Protein AF-A0A3E1NR22-F1 (afdb_monomer)

Radius of gyration: 15.52 Å; Cα contacts (8 Å, |Δi|>4): 180; chains: 1; bounding box: 40×52×27 Å

Organism: NCBI:txid2291815

pLDDT: mean 74.45, std 18.59, range [38.41, 94.69]

Foldseek 3Di:
DDDPPPPPCPPFDKWKDKEFEDPDPDDDDPDPQPQFWKWKAFPVPRFIFTFGFRDWDQDPVTIYTYTYPVRCVRNVCNPVRMGTIMITTDD

Secondary structure (DSSP, 8-state):
-------------EEEEEEEE---------S----EEEEEEETTT--EEEEEEEEEEEETTEEEEEE-HHHHHHTT-TTTSEEEEEEEE--

Solvent-accessible surface area (backbone atoms only — not comparable to full-atom values): 5371 Å² total; per-residue (Å²): 139,86,84,83,79,82,72,81,73,79,74,61,54,70,46,69,30,35,42,32,54,55,94,66,80,90,71,89,72,101,56,89,57,67,78,38,61,29,43,36,31,24,73,87,78,69,28,59,25,73,30,56,32,61,42,80,45,82,51,101,91,38,37,38,31,30,31,45,70,70,29,22,53,49,41,68,24,70,86,68,38,48,46,50,23,41,39,33,41,72,129

Sequence (91 aa):
MLCGLITSCKTAYMETGKAMYTPVSATDSDKTAEVRHAKLVNLQNGNTASAIILNRQVTRSGVVVSIDKKAAQQLGIIYTGAAPVDIRYKQ

Nearest PDB structures (foldseek):
  4avr-assembly1_B  TM=7.013E-01  e=5.544E-04  Pseudomonas aeruginosa PAO1
  9ce9-assembly1_A  TM=6.879E-01  e=3.190E-03  Phanerochaete carnosa HHB-10118-sp
  7wvr-assembly1_A  TM=6.990E-01  e=2.336E-02  Evansstolkia leycettana
  8phd-assembly2_D  TM=3.884E-01  e=6.016E+00  Homo sapiens
  7c8o-assembly1_D  TM=2.278E-01  e=5.020E+00  Methanothrix thermoacetophila

Mean predicted aligned error: 10.56 Å

Structure (mmCIF, N/CA/C/O backbone):
data_AF-A0A3E1NR22-F1
#
_entry.id   AF-A0A3E1NR22-F1
#
loop_
_atom_site.group_PDB
_atom_site.id
_atom_site.type_symbol
_atom_site.label_atom_id
_atom_site.label_alt_id
_atom_site.label_comp_id
_atom_site.label_asym_id
_atom_site.label_entity_id
_atom_site.label_seq_id
_atom_site.pdbx_PDB_ins_code
_atom_site.Cartn_x
_atom_site.Cartn_y
_atom_site.Cartn_z
_atom_site.occupancy
_atom_site.B_iso_or_equiv
_atom_site.auth_seq_id
_atom_site.auth_comp_id
_atom_site.auth_asym_id
_atom_site.auth_atom_id
_atom_site.pdbx_PDB_model_num
ATOM 1 N N . MET A 1 1 ? -20.490 42.254 -5.837 1.00 38.41 1 MET A N 1
ATOM 2 C CA . MET A 1 1 ? -19.960 41.360 -4.786 1.00 38.41 1 MET A CA 1
ATOM 3 C C . MET A 1 1 ? -19.239 40.213 -5.493 1.00 38.41 1 MET A C 1
ATOM 5 O O . MET A 1 1 ? -19.858 39.211 -5.811 1.00 38.41 1 MET A O 1
ATOM 9 N N . LEU A 1 2 ? -17.979 40.419 -5.893 1.00 42.72 2 LEU A N 1
ATOM 10 C CA . LEU A 1 2 ? -17.181 39.420 -6.617 1.00 42.72 2 LEU A CA 1
ATOM 11 C C . LEU A 1 2 ? -16.183 38.815 -5.628 1.00 42.72 2 LEU A C 1
ATOM 13 O O . LEU A 1 2 ? -15.217 39.472 -5.253 1.00 42.72 2 LEU A O 1
ATOM 17 N N . CYS A 1 3 ? -16.428 37.585 -5.185 1.00 39.66 3 CYS A N 1
ATOM 18 C CA . CYS A 1 3 ? -15.448 36.813 -4.431 1.00 39.66 3 CYS A CA 1
ATOM 19 C C . CYS A 1 3 ? -14.817 35.801 -5.395 1.00 39.66 3 CYS A C 1
ATOM 21 O O . CYS A 1 3 ? -15.314 34.694 -5.572 1.00 39.66 3 CYS A O 1
ATOM 23 N N . GLY A 1 4 ? -13.763 36.229 -6.090 1.00 42.72 4 GLY A N 1
ATOM 24 C CA . GLY A 1 4 ? -12.910 35.352 -6.885 1.00 42.72 4 GLY A CA 1
ATOM 25 C C . GLY A 1 4 ? -11.854 34.717 -5.989 1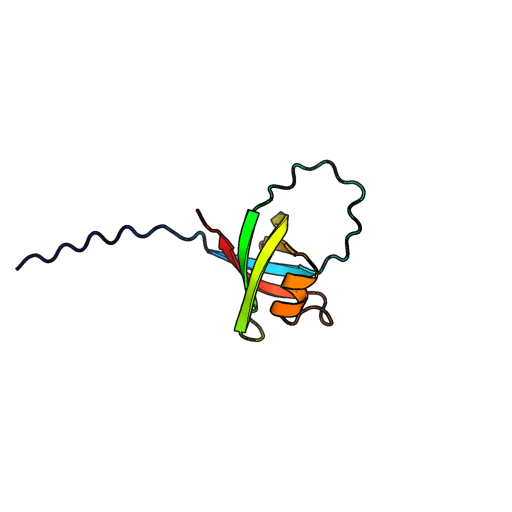.00 42.72 4 GLY A C 1
ATOM 26 O O . GLY A 1 4 ? -10.745 35.231 -5.885 1.00 42.72 4 GLY A O 1
ATOM 27 N N . LEU A 1 5 ? -12.196 33.613 -5.322 1.00 50.94 5 LEU A N 1
ATOM 28 C CA . LEU A 1 5 ? -11.199 32.739 -4.706 1.00 50.94 5 LEU A CA 1
ATOM 29 C C . LEU A 1 5 ? -10.539 31.916 -5.813 1.00 50.94 5 LEU A C 1
ATOM 31 O O . LEU A 1 5 ? -11.039 30.876 -6.233 1.00 50.94 5 LEU A O 1
ATOM 35 N N . ILE A 1 6 ? -9.390 32.396 -6.280 1.00 49.25 6 ILE A N 1
ATOM 36 C CA . ILE A 1 6 ? -8.457 31.618 -7.092 1.00 49.25 6 ILE A CA 1
ATOM 37 C C . ILE A 1 6 ? -7.755 30.650 -6.134 1.00 49.25 6 ILE A C 1
ATOM 39 O O . ILE A 1 6 ? -6.627 30.872 -5.694 1.00 49.25 6 ILE A O 1
ATOM 43 N N . THR A 1 7 ? -8.453 29.598 -5.709 1.00 51.84 7 THR A N 1
ATOM 44 C CA . THR A 1 7 ? -7.804 28.511 -4.982 1.00 51.84 7 THR A CA 1
ATOM 45 C C . THR A 1 7 ? -6.917 27.797 -5.990 1.00 51.84 7 THR A C 1
ATOM 47 O O . THR A 1 7 ? -7.398 27.090 -6.869 1.00 51.84 7 THR A O 1
ATOM 50 N N . SER A 1 8 ? -5.611 28.043 -5.894 1.00 42.47 8 SER A N 1
ATOM 51 C CA . SER A 1 8 ? -4.574 27.283 -6.586 1.00 42.47 8 SER A CA 1
ATOM 52 C C . SER A 1 8 ? -4.741 25.807 -6.222 1.00 42.47 8 SER A C 1
ATOM 54 O O . SER A 1 8 ? -4.279 25.342 -5.178 1.00 42.47 8 SER A O 1
ATOM 56 N N . CYS A 1 9 ? -5.488 25.073 -7.045 1.00 47.75 9 CYS A N 1
ATOM 57 C CA . CYS A 1 9 ? -5.616 23.634 -6.943 1.00 47.75 9 CYS A CA 1
ATOM 58 C C . CYS A 1 9 ? -4.271 23.034 -7.359 1.00 47.75 9 CYS A C 1
ATOM 60 O O . CYS A 1 9 ? -4.100 22.642 -8.513 1.00 47.75 9 CYS A O 1
ATOM 62 N N . LYS A 1 10 ? -3.309 22.969 -6.424 1.00 43.62 10 LYS A N 1
ATOM 63 C CA . LYS A 1 10 ? -2.174 22.044 -6.526 1.00 43.62 10 LYS A CA 1
ATOM 64 C C . LYS A 1 10 ? -2.769 20.676 -6.821 1.00 43.62 10 LYS A C 1
ATOM 66 O O . LYS A 1 10 ? -3.415 20.075 -5.962 1.00 43.62 10 LYS A O 1
ATOM 71 N N . THR A 1 11 ? -2.660 20.251 -8.070 1.00 45.59 11 THR A N 1
ATOM 72 C CA . THR A 1 11 ? -3.338 19.067 -8.576 1.00 45.59 11 THR A CA 1
ATOM 73 C C . THR A 1 11 ? -2.565 17.882 -8.027 1.00 45.59 11 THR A C 1
ATOM 75 O O . THR A 1 11 ? -1.568 17.455 -8.598 1.00 45.59 11 THR A O 1
ATOM 78 N N . ALA A 1 12 ? -2.959 17.398 -6.849 1.00 53.44 12 ALA A N 1
ATOM 79 C CA . ALA A 1 12 ? -2.439 16.142 -6.340 1.00 53.44 12 ALA A CA 1
ATOM 80 C C . ALA A 1 12 ? -2.752 15.082 -7.399 1.00 53.44 12 ALA A C 1
ATOM 82 O O . ALA A 1 12 ? -3.918 14.794 -7.667 1.00 53.44 12 ALA A O 1
ATOM 83 N N . TYR A 1 13 ? -1.711 14.565 -8.050 1.00 57.34 13 TYR A N 1
ATOM 84 C CA . TYR A 1 13 ? -1.875 13.519 -9.044 1.00 57.34 13 TYR A CA 1
ATOM 85 C C . TYR A 1 13 ? -2.288 12.254 -8.294 1.00 57.34 13 TYR A C 1
ATOM 87 O O . TYR A 1 13 ? -1.526 11.732 -7.470 1.00 57.34 13 TYR A O 1
ATOM 95 N N . MET A 1 14 ? -3.544 11.859 -8.497 1.00 55.84 14 MET A N 1
ATOM 96 C CA . MET A 1 14 ? -4.181 10.746 -7.813 1.00 55.84 14 MET A CA 1
ATOM 97 C C . MET A 1 14 ? -4.364 9.610 -8.814 1.00 55.84 14 MET A C 1
ATOM 99 O O . MET A 1 14 ? -5.077 9.760 -9.803 1.00 55.84 14 MET A O 1
ATOM 103 N N . GLU A 1 15 ? -3.693 8.492 -8.563 1.00 71.50 15 GLU A N 1
ATOM 104 C CA . GLU A 1 15 ? -3.792 7.281 -9.376 1.00 71.50 15 GLU A CA 1
ATOM 105 C C . GLU A 1 15 ? -4.409 6.160 -8.544 1.00 71.50 15 GLU A C 1
ATOM 107 O O . GLU A 1 15 ? -4.021 5.946 -7.396 1.00 71.50 15 GLU A O 1
ATOM 112 N N . THR A 1 16 ? -5.338 5.406 -9.123 1.00 71.88 16 THR A N 1
ATOM 113 C CA . THR A 1 16 ? -5.839 4.166 -8.522 1.00 71.88 16 THR A CA 1
ATOM 114 C C . THR A 1 16 ? -4.934 3.007 -8.939 1.00 71.88 16 THR A C 1
ATOM 116 O O . THR A 1 16 ? -4.653 2.834 -10.130 1.00 71.88 16 THR A O 1
ATOM 119 N N . GLY A 1 17 ? -4.482 2.194 -7.988 1.00 78.00 17 GLY A N 1
ATOM 120 C CA . GLY A 1 17 ? -3.541 1.108 -8.254 1.00 78.00 17 GLY A CA 1
ATOM 121 C C . GLY A 1 17 ? -3.608 -0.036 -7.247 1.00 78.00 17 GLY A C 1
ATOM 122 O O . GLY A 1 17 ? -4.535 -0.144 -6.448 1.00 78.00 17 GLY A O 1
ATOM 123 N N . LYS A 1 18 ? -2.611 -0.920 -7.286 1.00 77.25 18 LYS A N 1
ATOM 124 C CA . LYS A 1 18 ? -2.382 -1.973 -6.291 1.00 77.25 18 LYS A CA 1
ATOM 125 C C . LYS A 1 18 ? -1.050 -1.727 -5.593 1.00 77.25 18 LYS A C 1
ATOM 127 O O . LYS A 1 18 ? -0.024 -1.605 -6.257 1.00 77.25 18 LYS A O 1
ATOM 132 N N . ALA A 1 19 ? -1.054 -1.686 -4.265 1.00 73.50 19 ALA A N 1
ATOM 133 C CA . ALA A 1 19 ? 0.175 -1.732 -3.484 1.00 73.50 19 ALA A CA 1
ATOM 134 C C . ALA A 1 19 ? 0.519 -3.186 -3.181 1.00 73.50 19 ALA A C 1
ATOM 136 O O . ALA A 1 19 ? -0.340 -3.944 -2.731 1.00 73.50 19 ALA A O 1
ATOM 137 N N . MET A 1 20 ? 1.772 -3.554 -3.422 1.00 77.31 20 MET A N 1
ATOM 138 C CA . MET A 1 20 ? 2.346 -4.850 -3.086 1.00 77.31 20 MET A CA 1
ATOM 139 C C . MET A 1 20 ? 3.439 -4.641 -2.045 1.00 77.31 20 MET A C 1
ATOM 141 O O . MET A 1 20 ? 4.347 -3.824 -2.228 1.00 77.31 20 MET A O 1
ATOM 145 N N . TYR A 1 21 ? 3.368 -5.403 -0.959 1.00 73.62 21 TYR A N 1
ATOM 146 C CA . TYR A 1 21 ? 4.506 -5.537 -0.071 1.00 73.62 21 TYR A CA 1
ATOM 147 C C . TYR A 1 21 ? 5.529 -6.457 -0.732 1.00 73.62 21 TYR A C 1
ATOM 149 O O . TYR A 1 21 ? 5.286 -7.648 -0.917 1.00 73.62 21 TYR A O 1
ATOM 157 N N . THR A 1 22 ? 6.684 -5.903 -1.077 1.00 63.75 22 THR A N 1
ATOM 158 C CA . THR A 1 22 ? 7.826 -6.689 -1.536 1.00 63.75 22 THR A CA 1
ATOM 159 C C . THR A 1 22 ? 8.860 -6.737 -0.415 1.00 63.75 22 THR A C 1
ATOM 161 O O . THR A 1 22 ? 9.458 -5.700 -0.111 1.00 63.75 22 THR A O 1
ATOM 164 N N . PRO A 1 23 ? 9.105 -7.901 0.212 1.00 48.72 23 PRO A N 1
ATOM 165 C CA . PRO A 1 23 ? 10.237 -8.081 1.108 1.00 48.72 23 PRO A CA 1
ATOM 166 C C . PRO A 1 23 ? 11.518 -8.143 0.265 1.00 48.72 23 PRO A C 1
ATOM 168 O O . PRO A 1 23 ? 12.054 -9.215 0.020 1.00 48.72 23 PRO A O 1
ATOM 171 N N . VAL A 1 24 ? 11.992 -7.007 -0.243 1.00 55.06 24 VAL A N 1
ATOM 172 C CA . VAL A 1 24 ? 13.280 -6.955 -0.939 1.00 55.06 24 VAL A CA 1
ATOM 173 C C . VAL A 1 24 ? 14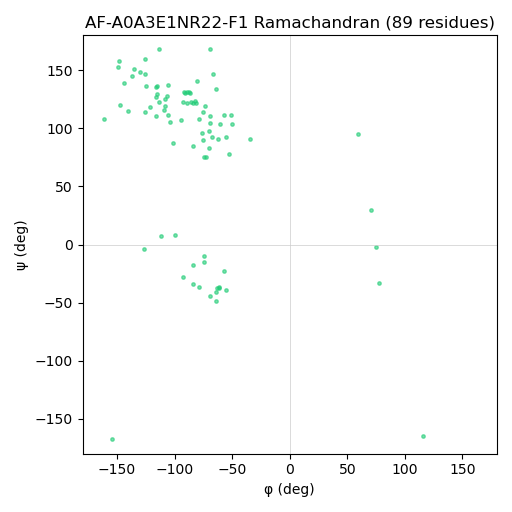.368 -6.546 0.044 1.00 55.06 24 VAL A C 1
ATOM 175 O O . VAL A 1 24 ? 14.483 -5.386 0.435 1.00 55.06 24 VAL A O 1
ATOM 178 N N . SER A 1 25 ? 15.203 -7.521 0.407 1.00 41.38 25 SER A N 1
ATOM 179 C CA . SER A 1 25 ? 16.645 -7.290 0.387 1.00 41.38 25 SER A CA 1
ATOM 180 C C . SER A 1 25 ? 16.956 -6.736 -0.998 1.00 41.38 25 SER A C 1
ATOM 182 O O . SER A 1 25 ? 16.728 -7.411 -2.000 1.00 41.38 25 SER A O 1
ATOM 184 N N . ALA A 1 26 ? 17.340 -5.466 -1.059 1.00 43.50 26 ALA A N 1
ATOM 185 C CA . ALA A 1 26 ? 17.716 -4.814 -2.298 1.00 43.50 26 ALA A CA 1
ATOM 186 C C . ALA A 1 26 ? 18.916 -5.560 -2.888 1.00 43.50 26 ALA A C 1
ATOM 188 O O . ALA A 1 26 ? 20.031 -5.463 -2.382 1.00 43.50 26 ALA A O 1
ATOM 189 N N . THR A 1 27 ? 18.697 -6.365 -3.917 1.00 44.97 27 THR A N 1
ATOM 190 C CA . THR A 1 27 ? 19.786 -6.855 -4.754 1.00 44.97 27 THR A CA 1
ATOM 191 C C . THR A 1 27 ? 19.246 -7.005 -6.162 1.00 44.97 27 THR A C 1
ATOM 193 O O . THR A 1 27 ? 18.255 -7.691 -6.390 1.00 44.97 27 THR A O 1
ATOM 196 N N . ASP A 1 28 ? 19.888 -6.261 -7.055 1.00 54.38 28 ASP A N 1
ATOM 197 C CA . ASP A 1 28 ? 19.740 -6.262 -8.502 1.00 54.38 28 ASP A CA 1
ATOM 198 C C . ASP A 1 28 ? 18.364 -5.945 -9.082 1.00 54.38 28 ASP A C 1
ATOM 200 O O . ASP A 1 28 ? 17.537 -6.812 -9.353 1.00 54.38 28 ASP A O 1
ATOM 204 N N . SER A 1 29 ? 18.181 -4.668 -9.417 1.00 39.72 29 SER A N 1
ATOM 205 C CA . SER A 1 29 ? 17.767 -4.296 -10.772 1.00 39.72 29 SER A CA 1
ATOM 206 C C . SER A 1 29 ? 18.083 -2.827 -11.008 1.00 39.72 29 SER A C 1
ATOM 208 O O . SER A 1 29 ? 17.422 -1.936 -10.478 1.00 39.72 29 SER A O 1
ATOM 210 N N . ASP A 1 30 ? 19.101 -2.615 -11.831 1.00 50.66 30 ASP A N 1
ATOM 211 C CA . ASP A 1 30 ? 19.432 -1.393 -12.551 1.00 50.66 30 ASP A CA 1
ATOM 212 C C . ASP A 1 30 ? 18.218 -0.888 -13.361 1.00 50.66 30 ASP A C 1
ATOM 214 O O . ASP A 1 30 ? 18.057 -1.121 -14.556 1.00 50.66 30 ASP A O 1
ATOM 218 N N . LYS A 1 31 ? 17.275 -0.257 -12.666 1.00 45.81 31 LYS A N 1
ATOM 219 C CA . LYS A 1 31 ? 16.264 0.637 -13.221 1.00 45.81 31 LYS A CA 1
ATOM 220 C C . LYS A 1 31 ? 16.142 1.750 -12.218 1.00 45.81 31 LYS A C 1
ATOM 222 O O . LYS A 1 31 ? 15.749 1.488 -11.089 1.00 45.81 31 LYS A O 1
ATOM 227 N N . THR A 1 32 ? 16.5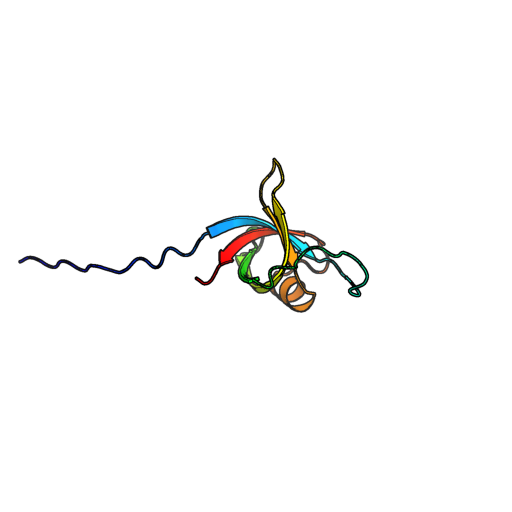23 2.954 -12.629 1.00 44.62 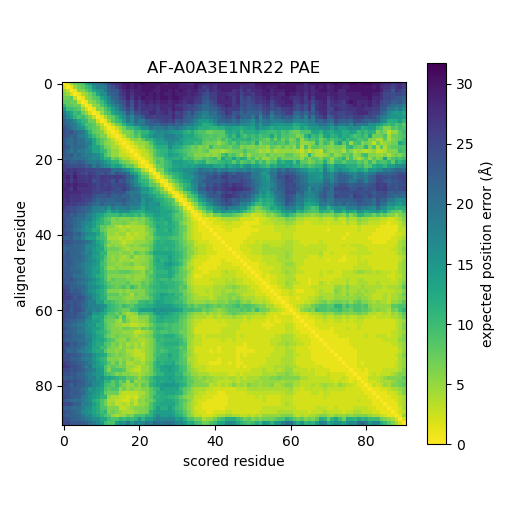32 THR A N 1
ATOM 228 C CA . THR A 1 32 ? 16.408 4.217 -11.899 1.00 44.62 32 THR A CA 1
ATOM 229 C C . THR A 1 32 ? 15.136 4.230 -11.049 1.00 44.62 32 THR A C 1
ATOM 231 O O . THR A 1 32 ? 14.054 4.559 -11.534 1.00 44.62 32 THR A O 1
ATOM 234 N N . ALA A 1 33 ? 15.254 3.783 -9.795 1.00 52.09 33 ALA A N 1
ATOM 235 C CA . ALA A 1 33 ? 14.155 3.732 -8.854 1.00 52.09 33 ALA A CA 1
ATOM 236 C C . ALA A 1 33 ? 13.866 5.185 -8.532 1.00 52.09 33 ALA A C 1
ATOM 238 O O . ALA A 1 33 ? 14.597 5.832 -7.784 1.00 52.09 33 ALA A O 1
ATOM 239 N N . GLU A 1 34 ? 12.868 5.742 -9.202 1.00 56.31 34 GLU A N 1
ATOM 240 C CA . GLU A 1 34 ? 12.433 7.091 -8.929 1.00 56.31 34 GLU A CA 1
ATOM 241 C C . GLU A 1 34 ? 11.824 7.070 -7.526 1.00 56.31 34 GLU A C 1
ATOM 243 O O . GLU A 1 34 ? 10.663 6.702 -7.342 1.00 56.31 34 GLU A O 1
ATOM 248 N N . VAL A 1 35 ? 12.656 7.368 -6.523 1.00 63.12 35 VAL A N 1
ATOM 249 C CA . VAL A 1 35 ? 12.285 7.414 -5.109 1.00 63.12 35 VAL A CA 1
ATOM 250 C C . VAL A 1 35 ? 11.237 8.508 -4.958 1.00 63.12 35 VAL A C 1
ATOM 252 O O . VAL A 1 35 ? 11.541 9.687 -4.783 1.00 63.12 35 VAL A O 1
ATOM 255 N N . ARG A 1 36 ? 9.970 8.117 -5.081 1.00 78.69 36 ARG A N 1
ATOM 256 C CA . ARG A 1 36 ? 8.826 9.017 -4.975 1.00 78.69 36 ARG A CA 1
ATOM 257 C C . ARG A 1 36 ? 8.127 8.772 -3.654 1.00 78.69 36 ARG A C 1
ATOM 259 O O . ARG A 1 36 ? 7.751 7.648 -3.328 1.00 78.69 36 ARG A O 1
AT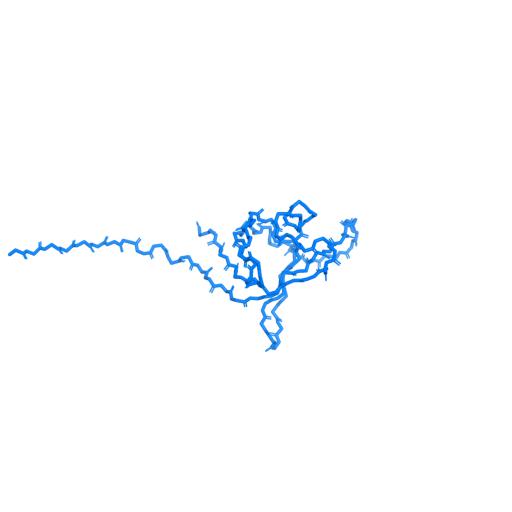OM 266 N N . HIS A 1 37 ? 7.917 9.850 -2.910 1.00 85.81 37 HIS A N 1
ATOM 267 C CA . HIS A 1 37 ? 7.087 9.822 -1.718 1.00 85.81 37 HIS A CA 1
ATOM 268 C C . HIS A 1 37 ? 5.622 9.948 -2.129 1.00 85.81 37 HIS A C 1
ATOM 270 O O . HIS A 1 37 ? 5.225 10.924 -2.771 1.00 85.81 37 HIS A O 1
ATOM 276 N N . ALA A 1 38 ? 4.812 8.974 -1.732 1.00 88.44 38 ALA A N 1
ATOM 277 C CA . ALA A 1 38 ? 3.381 8.983 -1.981 1.00 88.44 38 ALA A CA 1
ATOM 278 C C . ALA A 1 38 ? 2.609 8.703 -0.694 1.00 88.44 38 ALA A C 1
ATOM 280 O O . ALA A 1 38 ? 3.059 7.975 0.192 1.00 88.44 38 ALA A O 1
ATOM 281 N N . LYS A 1 39 ? 1.418 9.286 -0.600 1.00 92.06 39 LYS A N 1
ATOM 282 C CA . LYS A 1 39 ? 0.424 8.907 0.396 1.00 92.06 39 LYS A CA 1
ATOM 283 C C . LYS A 1 39 ? -0.482 7.853 -0.226 1.00 92.06 39 LYS A C 1
ATOM 285 O O . LYS A 1 39 ? -1.092 8.100 -1.262 1.00 92.06 39 LYS A O 1
ATOM 290 N N . LEU A 1 40 ? -0.545 6.699 0.415 1.00 92.31 40 LEU A N 1
ATOM 291 C CA . LEU A 1 40 ? -1.332 5.551 0.000 1.00 92.31 40 LEU A CA 1
ATOM 292 C C . LEU A 1 40 ? -2.551 5.420 0.899 1.00 92.31 40 LEU A C 1
ATOM 294 O O . LEU A 1 40 ? -2.425 5.557 2.116 1.00 92.31 40 LEU A O 1
ATOM 298 N N . VAL A 1 41 ? -3.706 5.142 0.307 1.00 94.19 41 VAL A N 1
ATOM 299 C CA . VAL A 1 41 ? -4.940 4.816 1.031 1.00 94.19 41 VAL A CA 1
ATOM 300 C C . VAL A 1 41 ? -5.395 3.442 0.579 1.00 94.19 41 VAL A C 1
ATOM 302 O O . VAL A 1 41 ? -5.678 3.256 -0.597 1.00 94.19 41 VAL A O 1
ATOM 305 N N . ASN A 1 42 ? -5.456 2.478 1.489 1.00 93.88 42 ASN A N 1
ATOM 306 C CA . ASN A 1 42 ? -5.985 1.151 1.213 1.00 93.88 42 ASN A CA 1
ATOM 307 C C . ASN A 1 42 ? -7.510 1.219 1.094 1.00 93.88 42 ASN A C 1
ATOM 309 O O . ASN A 1 42 ? -8.207 1.575 2.041 1.00 93.88 42 ASN A O 1
ATOM 313 N N . LEU A 1 43 ? -8.024 0.856 -0.080 1.00 92.06 43 LEU A N 1
ATOM 314 C CA . LEU A 1 43 ? -9.446 0.941 -0.406 1.00 92.06 43 LEU A CA 1
ATOM 315 C C . LEU A 1 43 ? -10.288 -0.153 0.266 1.00 92.06 43 LEU A C 1
ATOM 317 O O . LEU A 1 43 ? -11.507 -0.038 0.309 1.00 92.06 43 LEU A O 1
ATOM 321 N N . GLN A 1 44 ? -9.662 -1.208 0.796 1.00 92.25 44 GLN A N 1
ATOM 322 C CA . GLN A 1 44 ? -10.363 -2.299 1.481 1.00 92.25 44 GLN A CA 1
ATOM 323 C C . GLN A 1 44 ? -10.646 -1.993 2.952 1.00 92.25 44 GLN A C 1
ATOM 325 O O . GLN A 1 44 ? -11.653 -2.453 3.479 1.00 92.25 44 GLN A O 1
ATOM 330 N N . ASN A 1 45 ? -9.756 -1.259 3.626 1.00 91.94 45 ASN A N 1
ATOM 331 C CA . ASN A 1 45 ? -9.857 -0.998 5.068 1.00 91.94 45 ASN A CA 1
ATOM 332 C C . ASN A 1 45 ? -9.799 0.495 5.443 1.00 91.94 45 ASN A C 1
ATOM 334 O O . ASN A 1 45 ? -9.936 0.826 6.615 1.00 91.94 45 ASN A O 1
ATOM 338 N N . GLY A 1 46 ? -9.589 1.399 4.481 1.00 92.31 46 GLY A N 1
ATOM 339 C CA . GLY A 1 46 ? -9.474 2.844 4.707 1.00 92.31 46 GLY A CA 1
ATOM 340 C C . GLY A 1 46 ? -8.143 3.298 5.319 1.00 92.31 46 GLY A C 1
ATOM 341 O O . GLY A 1 46 ? -7.925 4.501 5.497 1.00 92.31 46 GLY A O 1
ATOM 342 N N . ASN A 1 47 ? -7.227 2.374 5.627 1.00 94.69 47 ASN A N 1
ATOM 343 C CA . ASN A 1 47 ? -5.958 2.706 6.259 1.00 94.69 47 ASN A CA 1
ATOM 344 C C . ASN A 1 47 ? -5.075 3.520 5.326 1.00 94.69 47 ASN A C 1
ATOM 346 O O . ASN A 1 47 ? -5.051 3.333 4.112 1.00 94.69 47 ASN A O 1
ATOM 350 N N . THR A 1 48 ? -4.301 4.417 5.918 1.00 93.56 48 THR A N 1
ATOM 351 C CA . THR A 1 48 ? -3.481 5.369 5.182 1.00 93.56 48 THR A CA 1
ATOM 352 C C . THR A 1 48 ? -2.025 5.263 5.616 1.00 93.56 48 THR A C 1
ATOM 354 O O . THR A 1 48 ? -1.741 5.227 6.811 1.00 93.56 48 THR A O 1
ATOM 357 N N . ALA A 1 49 ? -1.100 5.281 4.659 1.00 93.81 49 ALA A N 1
ATOM 358 C CA . ALA A 1 49 ? 0.336 5.251 4.919 1.00 93.81 49 ALA A CA 1
ATOM 359 C C . ALA A 1 49 ? 1.087 6.243 4.030 1.00 93.81 49 ALA A C 1
ATOM 361 O O . ALA A 1 49 ? 0.743 6.441 2.866 1.00 93.81 49 ALA A O 1
ATOM 362 N N . SER A 1 50 ? 2.145 6.845 4.567 1.00 91.88 50 SER A N 1
ATOM 363 C CA . SER A 1 50 ? 3.147 7.527 3.744 1.00 91.88 50 SER A CA 1
ATOM 364 C C . SER A 1 50 ? 4.205 6.500 3.370 1.00 91.88 50 SER A C 1
ATOM 366 O O . SER A 1 50 ? 4.810 5.908 4.260 1.00 91.88 50 SER A O 1
ATOM 368 N N . ALA A 1 51 ? 4.413 6.285 2.076 1.00 89.00 51 ALA A N 1
ATOM 369 C CA . ALA A 1 51 ? 5.310 5.261 1.565 1.00 89.00 51 ALA A CA 1
ATOM 370 C C . ALA A 1 51 ? 6.34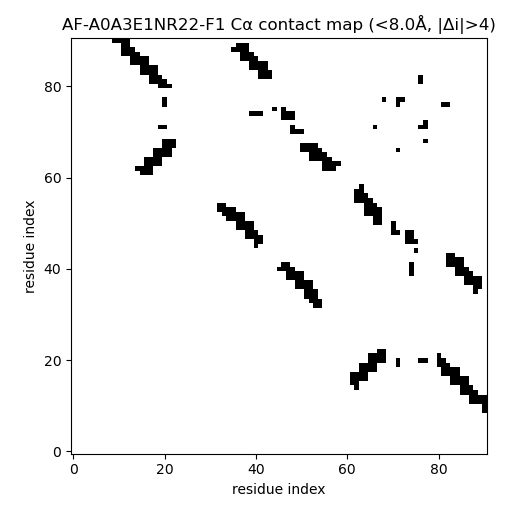3 5.857 0.611 1.00 89.00 51 ALA A C 1
ATOM 372 O O . ALA A 1 51 ? 6.056 6.792 -0.144 1.00 89.00 51 ALA A O 1
ATOM 373 N N . ILE A 1 52 ? 7.532 5.264 0.626 1.00 87.44 52 ILE A N 1
ATOM 374 C CA . ILE A 1 52 ? 8.488 5.393 -0.467 1.00 87.44 52 ILE A CA 1
ATOM 375 C C . ILE A 1 52 ? 8.103 4.353 -1.518 1.00 87.44 52 ILE A C 1
ATOM 377 O O . ILE A 1 52 ? 8.027 3.160 -1.217 1.00 87.44 52 ILE A O 1
ATOM 381 N N . ILE A 1 53 ? 7.833 4.807 -2.740 1.00 85.56 53 ILE A N 1
ATOM 382 C CA . ILE A 1 53 ? 7.585 3.916 -3.870 1.00 85.56 53 ILE A CA 1
ATOM 383 C C . ILE A 1 53 ? 8.939 3.412 -4.370 1.00 85.56 53 ILE A C 1
ATOM 385 O O . ILE A 1 53 ? 9.707 4.173 -4.952 1.00 85.56 53 ILE A O 1
ATOM 389 N N . LEU A 1 54 ? 9.233 2.137 -4.111 1.00 82.88 54 LEU A N 1
ATOM 390 C CA . LEU A 1 54 ? 10.495 1.494 -4.501 1.00 82.88 54 LEU A CA 1
ATOM 391 C C . LEU A 1 54 ? 10.495 1.110 -5.981 1.00 82.88 54 LEU A C 1
ATOM 393 O O . LEU A 1 54 ? 11.509 1.198 -6.663 1.00 82.88 54 LEU A O 1
ATOM 397 N N . ASN A 1 55 ? 9.334 0.684 -6.470 1.00 81.75 55 ASN A N 1
ATOM 398 C CA . ASN A 1 55 ? 9.111 0.344 -7.863 1.00 81.75 55 ASN A CA 1
ATOM 399 C C . ASN A 1 55 ? 7.691 0.757 -8.250 1.00 81.75 55 ASN A C 1
ATOM 401 O O . ASN A 1 55 ? 6.752 0.560 -7.475 1.00 81.75 55 ASN A O 1
ATOM 405 N N . ARG A 1 56 ? 7.539 1.314 -9.451 1.00 84.19 56 ARG A N 1
ATOM 406 C CA . ARG A 1 56 ? 6.248 1.656 -10.047 1.00 84.19 56 ARG A CA 1
ATOM 407 C C . ARG A 1 56 ? 6.163 0.996 -11.410 1.00 84.19 56 ARG A C 1
ATOM 409 O O . ARG A 1 56 ? 6.866 1.383 -12.339 1.00 84.19 56 ARG A O 1
ATOM 416 N N . GLN A 1 57 ? 5.252 0.047 -11.544 1.00 83.62 57 GLN A N 1
ATOM 417 C CA . GLN A 1 57 ? 4.987 -0.624 -12.804 1.00 83.62 57 GLN A CA 1
ATOM 418 C C . GLN A 1 57 ? 3.589 -0.262 -13.291 1.00 83.62 57 GLN A C 1
ATOM 420 O O . GLN A 1 57 ? 2.595 -0.503 -12.609 1.00 83.62 57 GLN A O 1
ATOM 425 N N . VAL A 1 58 ? 3.500 0.302 -14.493 1.00 83.38 58 VAL A N 1
ATOM 426 C CA . VAL A 1 58 ? 2.215 0.500 -15.167 1.00 83.38 58 VAL A CA 1
ATOM 427 C C . VAL A 1 58 ? 1.881 -0.782 -15.918 1.00 83.38 58 VAL A C 1
ATOM 429 O O . VAL A 1 58 ? 2.662 -1.257 -16.739 1.00 83.38 58 VAL A O 1
ATOM 432 N N . THR A 1 59 ? 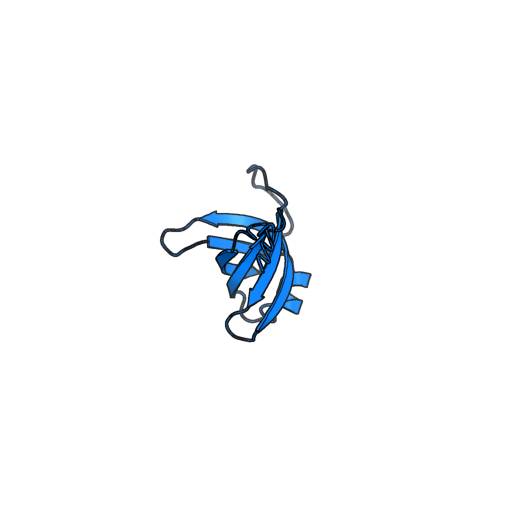0.729 -1.364 -15.613 1.00 80.25 59 THR A N 1
ATOM 433 C CA . THR A 1 59 ? 0.201 -2.564 -16.269 1.00 80.25 59 THR A CA 1
ATOM 434 C C . THR A 1 59 ? -1.069 -2.209 -17.039 1.00 80.25 59 THR A C 1
ATOM 436 O O . THR A 1 59 ? -1.659 -1.151 -16.819 1.00 80.25 59 THR A O 1
ATOM 439 N N . ARG A 1 60 ? -1.554 -3.116 -17.900 1.00 76.94 60 ARG A N 1
ATOM 440 C CA . ARG A 1 60 ? -2.879 -2.961 -18.537 1.00 76.94 60 ARG A CA 1
ATOM 441 C C . ARG A 1 60 ? -4.021 -2.813 -17.523 1.00 76.94 60 ARG A C 1
ATOM 443 O O . ARG A 1 60 ? -5.059 -2.265 -17.866 1.00 76.94 60 ARG A O 1
ATOM 450 N N . SER A 1 61 ? -3.817 -3.284 -16.294 1.00 73.62 61 SER A N 1
ATOM 451 C CA . SER A 1 61 ? -4.816 -3.308 -15.222 1.00 73.62 61 SER A CA 1
ATOM 452 C C . SER A 1 61 ? -4.657 -2.159 -14.217 1.00 73.62 61 SER A C 1
ATOM 454 O O . SER A 1 61 ? -5.307 -2.178 -13.174 1.00 73.62 61 SER A O 1
ATOM 456 N N . GLY A 1 62 ? -3.776 -1.189 -14.494 1.00 81.19 62 GLY A N 1
ATOM 457 C CA . GLY A 1 62 ? -3.482 -0.053 -13.618 1.00 81.19 62 GLY A CA 1
ATOM 458 C C . GLY A 1 62 ? -2.046 -0.046 -13.091 1.00 81.19 62 GLY A C 1
ATOM 459 O O . GLY A 1 62 ? -1.165 -0.739 -13.607 1.00 81.19 62 GLY A O 1
ATOM 460 N N . VAL A 1 63 ? -1.802 0.763 -12.061 1.00 85.75 63 VAL A N 1
ATOM 461 C CA . VAL A 1 63 ? -0.467 0.959 -11.479 1.00 85.75 63 VAL A CA 1
ATOM 462 C C . VAL A 1 63 ? -0.232 -0.037 -10.351 1.00 85.75 63 VAL A C 1
ATOM 464 O O . VAL A 1 63 ? -1.055 -0.160 -9.450 1.00 85.75 63 VAL A O 1
ATOM 467 N N . VAL A 1 64 ? 0.902 -0.730 -10.373 1.00 86.31 64 VAL A N 1
ATOM 468 C CA . VAL A 1 64 ? 1.381 -1.550 -9.259 1.00 86.31 64 VAL A CA 1
ATOM 469 C C . VAL A 1 64 ? 2.571 -0.849 -8.626 1.00 86.31 64 VAL A C 1
ATOM 471 O O . VAL A 1 64 ? 3.536 -0.516 -9.317 1.00 86.31 64 VAL A O 1
ATOM 474 N N . VAL A 1 65 ? 2.497 -0.615 -7.319 1.00 86.94 65 VAL A N 1
ATOM 475 C CA . VAL A 1 65 ? 3.590 -0.019 -6.550 1.00 86.94 65 VAL A CA 1
ATOM 476 C C . VAL A 1 65 ? 4.131 -0.981 -5.510 1.00 86.94 65 VAL A C 1
ATOM 478 O O . VAL A 1 65 ? 3.374 -1.615 -4.776 1.00 86.94 65 VAL A O 1
ATOM 481 N N . SER A 1 66 ? 5.454 -1.050 -5.432 1.00 88.12 66 SER A N 1
ATOM 482 C CA . SER A 1 66 ? 6.169 -1.740 -4.364 1.00 88.12 66 SER A CA 1
ATOM 483 C C . SER A 1 66 ? 6.473 -0.765 -3.239 1.00 88.12 66 SER A C 1
ATOM 485 O O . SER A 1 66 ? 6.994 0.328 -3.482 1.00 88.12 66 SER A O 1
ATOM 487 N N . ILE A 1 67 ? 6.158 -1.171 -2.013 1.00 87.88 67 ILE A N 1
ATOM 488 C CA . ILE A 1 67 ? 6.337 -0.356 -0.809 1.00 87.88 67 ILE A CA 1
ATOM 489 C C . ILE A 1 67 ? 7.163 -1.088 0.240 1.00 87.88 67 ILE A C 1
ATOM 491 O O . ILE A 1 67 ? 7.250 -2.318 0.242 1.00 87.88 67 ILE A O 1
ATOM 495 N N . ASP A 1 68 ? 7.736 -0.319 1.162 1.00 87.50 68 ASP A N 1
ATOM 496 C CA . ASP A 1 68 ? 8.468 -0.870 2.294 1.00 87.50 68 ASP A CA 1
ATOM 497 C C . ASP A 1 68 ? 7.556 -1.586 3.316 1.00 87.50 68 ASP A C 1
ATOM 499 O O . ASP A 1 68 ? 6.322 -1.487 3.312 1.00 87.50 68 ASP A O 1
ATOM 503 N N . LYS A 1 69 ? 8.194 -2.319 4.236 1.00 87.38 69 LYS A N 1
ATOM 504 C CA . LYS A 1 69 ? 7.508 -3.078 5.291 1.00 87.38 69 LYS A CA 1
ATOM 505 C C . LYS A 1 69 ? 6.695 -2.183 6.228 1.00 87.38 69 LYS A C 1
ATOM 507 O O . LYS A 1 69 ? 5.624 -2.587 6.670 1.00 87.38 69 LYS A O 1
ATOM 512 N N . LYS A 1 70 ? 7.183 -0.981 6.537 1.00 89.94 70 LYS A N 1
ATOM 513 C CA . LYS A 1 70 ? 6.544 -0.065 7.489 1.00 89.94 70 LYS A CA 1
ATOM 514 C C . LYS A 1 70 ? 5.234 0.478 6.916 1.00 89.94 70 LYS A C 1
ATOM 516 O O . LYS A 1 70 ? 4.213 0.472 7.600 1.00 89.94 70 LYS A O 1
ATOM 521 N N . ALA A 1 71 ? 5.239 0.872 5.649 1.00 90.44 71 ALA A N 1
ATOM 522 C CA . ALA A 1 71 ? 4.053 1.275 4.916 1.00 90.44 71 ALA A CA 1
ATOM 523 C C . ALA A 1 71 ? 3.072 0.106 4.764 1.00 90.44 71 ALA A C 1
ATOM 525 O O . ALA A 1 71 ? 1.876 0.285 4.981 1.00 90.44 71 ALA A O 1
ATOM 526 N N . ALA A 1 72 ? 3.559 -1.109 4.487 1.00 91.06 72 ALA A N 1
ATOM 527 C CA . ALA A 1 72 ? 2.714 -2.302 4.438 1.00 91.06 72 ALA A CA 1
ATOM 528 C C . ALA A 1 72 ? 2.028 -2.609 5.783 1.00 91.06 72 ALA A C 1
ATOM 530 O O . ALA A 1 72 ? 0.861 -3.007 5.799 1.00 91.06 72 ALA A O 1
ATOM 531 N N . GLN A 1 73 ? 2.711 -2.382 6.913 1.00 92.94 73 GLN A N 1
ATOM 532 C CA . GLN A 1 73 ? 2.115 -2.489 8.253 1.00 92.94 73 GLN A CA 1
ATOM 533 C C . GLN A 1 73 ? 1.014 -1.455 8.454 1.00 92.94 73 GLN A C 1
ATOM 535 O O . GLN A 1 73 ? -0.085 -1.809 8.869 1.00 92.94 73 GLN A O 1
ATOM 540 N N . GLN A 1 74 ? 1.290 -0.195 8.117 1.00 93.75 74 GLN A N 1
ATOM 541 C CA . GLN A 1 74 ? 0.324 0.894 8.256 1.00 93.75 74 GLN A CA 1
ATOM 542 C C . GLN A 1 74 ? -0.907 0.701 7.363 1.00 93.75 74 GLN A C 1
ATOM 544 O O . GLN A 1 74 ? -2.021 0.969 7.799 1.00 93.75 74 GLN A O 1
ATOM 549 N N . LEU A 1 75 ? -0.738 0.178 6.145 1.00 92.19 75 LEU A N 1
ATOM 550 C CA . LEU A 1 75 ? -1.853 -0.154 5.250 1.00 92.19 75 LEU A CA 1
ATOM 551 C C . LEU A 1 75 ? -2.607 -1.425 5.662 1.00 92.19 75 LEU A C 1
ATOM 553 O O . LEU A 1 75 ? -3.672 -1.699 5.109 1.00 92.19 75 LEU A O 1
ATOM 557 N N . GLY A 1 76 ? -2.088 -2.203 6.616 1.00 92.69 76 GLY A N 1
ATOM 558 C CA . GLY A 1 76 ? -2.685 -3.467 7.044 1.00 92.69 76 GLY A CA 1
ATOM 559 C C . GLY A 1 76 ? -2.570 -4.586 6.006 1.00 92.69 76 GLY A C 1
ATOM 560 O O . GLY A 1 76 ? -3.443 -5.444 5.956 1.00 92.69 76 GLY A O 1
ATOM 561 N N . ILE A 1 77 ? -1.519 -4.576 5.175 1.00 92.56 77 ILE A N 1
ATOM 562 C CA . ILE A 1 77 ? -1.332 -5.544 4.076 1.00 92.56 77 ILE A CA 1
ATOM 563 C C . ILE A 1 77 ? -0.160 -6.509 4.282 1.00 92.56 77 ILE A C 1
ATOM 565 O O . ILE A 1 77 ? 0.164 -7.276 3.382 1.00 92.56 77 ILE A O 1
ATOM 569 N N . ILE A 1 78 ? 0.484 -6.504 5.458 1.00 88.69 78 ILE A N 1
ATOM 570 C CA . ILE A 1 78 ? 1.617 -7.407 5.748 1.00 88.69 78 ILE A CA 1
ATOM 571 C C . ILE A 1 78 ? 1.262 -8.881 5.530 1.00 88.69 78 ILE A C 1
ATOM 573 O O . ILE A 1 78 ? 2.093 -9.629 5.025 1.00 88.69 78 ILE A O 1
ATOM 577 N N . TYR A 1 79 ? 0.046 -9.290 5.898 1.00 85.19 79 TYR A N 1
ATOM 578 C CA . TYR A 1 79 ? -0.392 -10.684 5.792 1.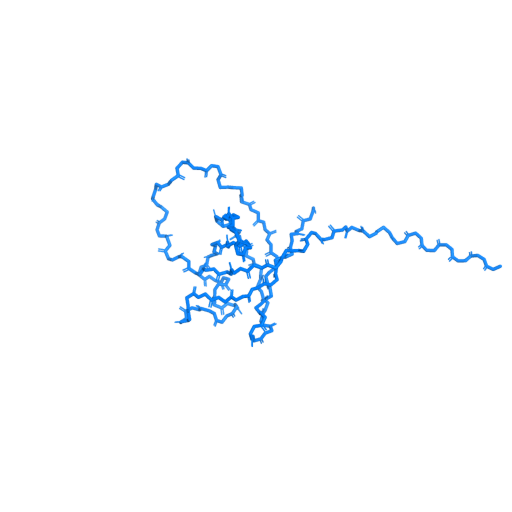00 85.19 79 TYR A CA 1
ATOM 579 C C . TYR A 1 79 ? -1.112 -10.984 4.475 1.00 85.19 79 TYR A C 1
ATOM 581 O O . TYR A 1 79 ? -1.069 -12.114 4.004 1.00 85.19 79 TYR A O 1
ATOM 589 N N . THR A 1 80 ? -1.763 -9.987 3.867 1.00 85.56 80 THR A N 1
ATOM 590 C CA . THR A 1 80 ? -2.472 -10.156 2.588 1.00 85.56 80 THR A CA 1
ATOM 591 C C . THR A 1 80 ? -1.544 -10.027 1.380 1.00 85.56 80 THR A C 1
ATOM 593 O O . THR A 1 80 ? -1.910 -10.435 0.281 1.00 85.56 80 THR A O 1
ATOM 596 N N . GLY A 1 81 ? -0.356 -9.436 1.554 1.00 83.69 81 GLY A N 1
ATOM 597 C CA . GLY A 1 81 ? 0.663 -9.235 0.520 1.00 83.69 81 GLY A CA 1
ATOM 598 C C . GLY A 1 81 ? 0.361 -8.084 -0.442 1.00 83.69 81 GLY A C 1
ATOM 599 O O . GLY A 1 81 ? 1.280 -7.386 -0.871 1.00 83.69 81 GLY A O 1
ATOM 600 N N . ALA A 1 82 ? -0.913 -7.833 -0.746 1.00 87.75 82 ALA A N 1
ATOM 601 C CA . ALA A 1 82 ? -1.340 -6.739 -1.607 1.00 87.75 82 ALA A CA 1
ATOM 602 C C . ALA A 1 82 ? -2.715 -6.183 -1.224 1.00 87.75 82 ALA A C 1
ATOM 604 O O . ALA A 1 82 ? -3.536 -6.880 -0.624 1.00 87.75 82 ALA A O 1
ATOM 605 N N . ALA A 1 83 ? -2.982 -4.942 -1.631 1.00 90.00 83 ALA A N 1
ATOM 606 C CA . ALA A 1 83 ? -4.319 -4.353 -1.609 1.00 90.00 83 ALA A CA 1
ATOM 607 C C . ALA A 1 83 ? -4.502 -3.323 -2.734 1.00 90.00 83 ALA A C 1
ATOM 609 O O . ALA A 1 83 ? -3.523 -2.710 -3.177 1.00 90.00 83 ALA A O 1
ATOM 610 N N . PRO A 1 84 ? -5.742 -3.103 -3.205 1.00 92.12 84 PRO A N 1
ATOM 611 C CA . PRO A 1 84 ? -6.062 -1.931 -4.004 1.00 92.12 84 PRO A CA 1
ATOM 612 C C . PRO A 1 84 ? -5.870 -0.663 -3.162 1.00 92.12 84 PRO A C 1
ATOM 614 O O . PRO A 1 84 ? -6.307 -0.590 -2.011 1.00 92.12 84 PRO A O 1
ATOM 617 N N . VAL A 1 85 ? -5.201 0.332 -3.738 1.00 91.75 85 VAL A N 1
ATOM 618 C CA . VAL A 1 85 ? -4.889 1.596 -3.075 1.00 91.75 85 VAL A CA 1
ATOM 619 C C . VAL A 1 85 ? -5.153 2.790 -3.983 1.00 91.75 85 VAL A C 1
ATOM 621 O O . VAL A 1 85 ? -4.956 2.714 -5.196 1.00 91.75 85 VAL A O 1
ATOM 624 N N . ASP A 1 86 ? -5.486 3.918 -3.370 1.00 91.19 86 ASP A N 1
ATOM 625 C CA . ASP A 1 86 ? -5.299 5.226 -3.989 1.00 91.19 86 ASP A CA 1
ATOM 626 C C . ASP A 1 86 ? -3.892 5.737 -3.699 1.00 91.19 86 ASP A C 1
ATOM 628 O O . ASP A 1 86 ? -3.450 5.761 -2.547 1.00 91.19 86 ASP A O 1
ATOM 632 N N . ILE A 1 87 ? -3.206 6.193 -4.740 1.00 89.56 87 ILE A N 1
ATOM 633 C CA . ILE A 1 87 ? -1.848 6.720 -4.690 1.00 89.56 87 ILE A CA 1
ATOM 634 C C . ILE A 1 87 ? -1.916 8.227 -4.903 1.00 89.56 87 ILE A C 1
ATOM 636 O O . ILE A 1 87 ? -2.357 8.692 -5.949 1.00 89.56 87 ILE A O 1
ATOM 640 N N . ARG A 1 88 ? -1.465 9.003 -3.917 1.00 88.81 88 ARG A N 1
ATOM 641 C CA . ARG A 1 88 ? -1.401 10.467 -3.992 1.00 88.81 88 ARG A CA 1
ATOM 642 C C . ARG A 1 88 ? 0.046 10.921 -3.925 1.00 88.81 88 ARG A C 1
ATOM 644 O O . ARG A 1 88 ? 0.677 10.832 -2.868 1.00 88.81 88 ARG A O 1
ATOM 651 N N . TYR A 1 89 ? 0.564 11.430 -5.034 1.00 82.06 89 TYR A N 1
ATOM 652 C CA . TYR A 1 89 ? 1.912 11.991 -5.081 1.00 82.06 89 TYR A CA 1
ATOM 653 C C . TYR A 1 89 ? 1.924 13.419 -4.531 1.00 82.06 89 TYR A C 1
ATOM 655 O O . TYR A 1 89 ? 1.002 14.201 -4.777 1.00 82.06 89 TYR A O 1
ATOM 663 N N . LYS A 1 90 ? 2.975 13.765 -3.780 1.00 68.75 90 LYS A N 1
ATOM 664 C CA . LYS A 1 90 ? 3.2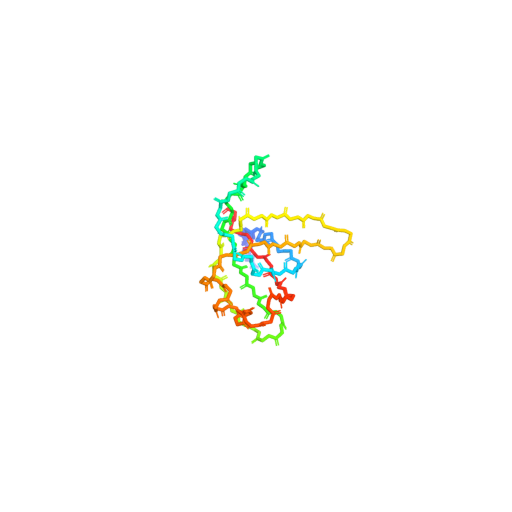75 15.171 -3.490 1.00 68.75 90 LYS A CA 1
ATOM 665 C C . LYS A 1 90 ? 4.015 15.742 -4.703 1.00 68.75 90 LYS A C 1
ATOM 667 O O . LYS A 1 90 ? 5.029 15.169 -5.092 1.00 68.75 90 LYS A O 1
ATOM 672 N N . GLN A 1 91 ? 3.459 16.796 -5.305 1.00 57.50 91 GLN A N 1
ATOM 673 C CA . GLN A 1 91 ? 4.156 17.633 -6.290 1.00 57.50 91 GLN A CA 1
ATOM 674 C C . GLN A 1 91 ? 5.252 18.452 -5.612 1.00 57.50 91 GLN A C 1
ATOM 676 O O . GLN A 1 91 ? 5.006 18.903 -4.464 1.00 57.50 91 GLN A O 1
#